Protein AF-A0A7S4GIC3-F1 (afdb_monomer_lite)

InterPro domains:
  IPR013057 Amino acid transporter, transmembrane domain [PF01490] (2-123)

Secondary structure (DSSP, 8-state):
--HHHHHHHHHHHHHHHHHHHHHHHHHHT-TT--SHHHHHHHHHHHHHHHHHHHHHHHHHHHHHHHHHHHHHHHHHHHH---HHHHHHHHHHHHHHHHH---HHHHHHHHHHHHHHHHHHHHHHHHHHHH--

Foldseek 3Di:
DCVVVVVVVVVVVVVVVVVVVVVVVLCVVPVPDFAPLRSLCVPPNDVSSVVRVVVVLVVLVVVLVVQLVVQLVVCCVVPVDDSVVSSVVSCVVSVVLVVDRGPVVVVVVVVVVVVVVVVVVVVVVVVVVVVD

Organism: NCBI:txid73025

Radius of gyration: 18.98 Å; chains: 1; bounding box: 38×34×50 Å

Sequence (132 aa):
SGWLGLLLVPFMGTICLYTAHLLGHILDGAPMARSYADIAFHVFGRTGNLVISFIFSLELLLVLTGYLILGGDNMQKMIGLPHTMCYFCMACLVLPPCLMNDFKQLAIVSILGILTNMVVLGIVLGLGLTTL

pLDDT: mean 84.54, std 8.36, range [54.97, 94.81]

Structure (mmCIF, N/CA/C/O backbone):
data_AF-A0A7S4GIC3-F1
#
_entry.id   AF-A0A7S4GIC3-F1
#
loop_
_atom_site.group_PDB
_atom_site.id
_atom_site.type_symbol
_atom_site.label_atom_id
_atom_site.label_alt_id
_atom_site.label_comp_id
_atom_site.label_asym_id
_atom_site.label_entity_id
_atom_site.label_s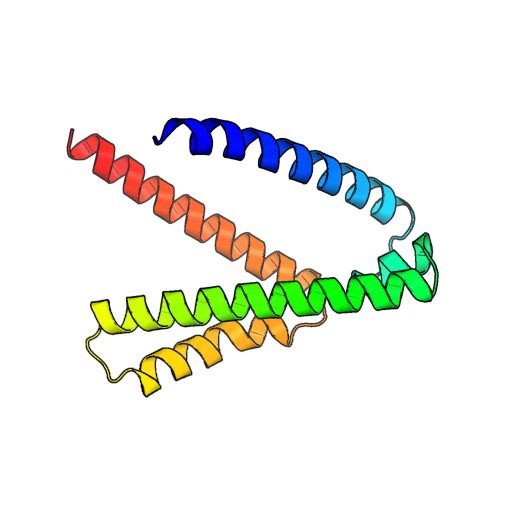eq_id
_atom_site.pdbx_PDB_ins_code
_atom_site.Cartn_x
_atom_site.Cartn_y
_atom_site.Cartn_z
_atom_site.occupancy
_atom_site.B_iso_or_equiv
_atom_site.auth_seq_id
_atom_site.auth_comp_id
_atom_site.auth_asym_id
_atom_site.auth_atom_id
_atom_site.pdbx_PDB_model_num
ATOM 1 N N . SER A 1 1 ? -13.620 0.210 -25.888 1.00 55.75 1 SER A N 1
ATOM 2 C CA . SER A 1 1 ? -14.670 0.583 -24.914 1.00 55.75 1 SER A CA 1
ATOM 3 C C . SER A 1 1 ? -14.032 1.196 -23.662 1.00 55.75 1 SER A C 1
ATOM 5 O O . SER A 1 1 ? -13.972 0.564 -22.622 1.00 55.75 1 SER A O 1
ATOM 7 N N . GLY A 1 2 ? -13.502 2.426 -23.754 1.00 70.25 2 GLY A N 1
ATOM 8 C CA . GLY A 1 2 ? -12.738 3.074 -22.665 1.00 70.25 2 GLY A CA 1
ATOM 9 C C . GLY A 1 2 ? -13.562 3.904 -21.668 1.00 70.25 2 GLY A C 1
ATOM 10 O O . GLY A 1 2 ? -13.040 4.344 -20.654 1.00 70.25 2 GLY A O 1
ATOM 11 N N . TRP A 1 3 ? -14.856 4.101 -21.928 1.00 78.25 3 TRP A N 1
ATOM 12 C CA . TRP A 1 3 ? -15.720 4.982 -21.131 1.00 78.25 3 TRP A CA 1
ATOM 13 C C . TRP A 1 3 ? -16.144 4.387 -19.778 1.00 78.25 3 TRP A C 1
ATOM 15 O O . TRP A 1 3 ? -16.416 5.128 -18.840 1.00 78.25 3 TRP A O 1
ATOM 25 N N . LEU A 1 4 ? -16.140 3.056 -19.643 1.00 79.31 4 LEU A N 1
ATOM 26 C CA . LEU A 1 4 ? -16.462 2.368 -18.384 1.00 79.31 4 LEU A CA 1
ATOM 27 C C . LEU A 1 4 ? -15.434 2.651 -17.278 1.00 79.31 4 LEU A C 1
ATOM 29 O O . LEU A 1 4 ? -15.811 2.776 -16.117 1.00 79.31 4 LEU A O 1
ATOM 33 N N . GLY A 1 5 ? -14.156 2.825 -17.632 1.00 80.88 5 GLY A N 1
ATOM 34 C CA . GLY A 1 5 ? -13.116 3.194 -16.667 1.00 80.88 5 GLY A CA 1
ATOM 35 C C . GLY A 1 5 ? -13.336 4.586 -16.069 1.00 80.88 5 GLY A C 1
ATOM 36 O O . GLY A 1 5 ? -13.093 4.785 -14.884 1.00 80.88 5 GLY A O 1
ATOM 37 N N . LEU A 1 6 ? -13.883 5.521 -16.855 1.00 85.88 6 LEU A N 1
ATOM 38 C CA . LEU A 1 6 ? -14.155 6.888 -16.405 1.00 85.88 6 LEU A CA 1
ATOM 39 C C . LEU A 1 6 ? -15.244 6.941 -15.326 1.00 85.88 6 LEU A C 1
ATOM 41 O O . LEU A 1 6 ? -15.157 7.766 -14.425 1.00 85.88 6 LEU A O 1
ATOM 45 N N . LEU A 1 7 ? -16.241 6.052 -15.390 1.00 86.62 7 LEU A N 1
ATOM 46 C CA . LEU A 1 7 ? -17.279 5.931 -14.358 1.00 86.62 7 LEU A CA 1
ATOM 47 C C . LEU A 1 7 ? -16.802 5.156 -13.122 1.00 86.62 7 LEU A C 1
ATOM 49 O O . LEU A 1 7 ? -17.293 5.394 -12.021 1.00 86.62 7 LEU A O 1
ATOM 53 N N . LEU A 1 8 ? -15.830 4.254 -13.279 1.00 88.75 8 LEU A N 1
ATOM 54 C CA . LEU A 1 8 ? -15.317 3.437 -12.179 1.00 88.75 8 LEU A CA 1
ATOM 55 C C . LEU A 1 8 ? -14.469 4.250 -11.185 1.00 88.75 8 LEU A C 1
ATOM 57 O O . LEU A 1 8 ? -14.532 4.009 -9.982 1.00 88.75 8 LEU A O 1
ATOM 61 N N . VAL A 1 9 ? -13.713 5.239 -11.674 1.00 88.88 9 VAL A N 1
ATOM 62 C CA . VAL A 1 9 ? -12.869 6.118 -10.843 1.00 88.88 9 VAL A CA 1
ATOM 63 C C . VAL A 1 9 ? -13.671 6.891 -9.783 1.00 88.88 9 VAL A C 1
ATOM 65 O O . VAL A 1 9 ? -13.345 6.761 -8.600 1.00 88.88 9 VAL A O 1
ATOM 68 N N . PRO A 1 10 ? -14.726 7.660 -10.126 1.00 90.56 10 PRO A N 1
ATOM 69 C CA . PRO A 1 10 ? -15.510 8.371 -9.120 1.00 90.56 10 PRO A CA 1
ATOM 70 C C . PRO A 1 10 ? -16.257 7.411 -8.188 1.00 90.56 10 PRO A C 1
ATOM 72 O O . PRO A 1 10 ? -16.395 7.715 -7.008 1.00 90.56 10 PRO A O 1
ATOM 75 N N . PHE A 1 11 ? -16.682 6.239 -8.673 1.00 92.88 11 PHE A N 1
ATOM 76 C CA . PHE A 1 11 ? -17.341 5.225 -7.847 1.00 92.88 11 PHE A CA 1
ATOM 77 C C . PHE A 1 11 ? -16.422 4.661 -6.752 1.00 92.88 11 PHE A C 1
ATOM 79 O O . PHE A 1 11 ? -16.812 4.577 -5.592 1.00 92.88 11 PHE A O 1
ATOM 86 N N . MET A 1 12 ? -15.174 4.325 -7.083 1.00 93.25 12 MET A N 1
ATOM 87 C CA . MET A 1 12 ? -14.201 3.893 -6.071 1.00 93.25 12 MET A CA 1
ATOM 88 C C . MET A 1 12 ? -13.803 5.042 -5.137 1.00 93.25 12 MET A C 1
ATOM 90 O O . MET A 1 12 ? -13.605 4.832 -3.939 1.00 93.25 12 MET A O 1
ATOM 94 N N . GLY A 1 13 ? -13.743 6.268 -5.665 1.00 91.94 13 GLY A N 1
ATOM 95 C CA . GLY A 1 13 ? -13.483 7.472 -4.880 1.00 91.94 13 GLY A CA 1
ATOM 96 C C . GLY A 1 13 ? -14.520 7.702 -3.780 1.00 91.94 13 GLY A C 1
ATOM 97 O O . GLY A 1 13 ? -14.144 7.952 -2.636 1.00 91.94 13 GLY A O 1
ATOM 98 N N . THR A 1 14 ? -15.816 7.563 -4.083 1.00 94.38 14 THR A N 1
ATOM 99 C CA . THR A 1 14 ? -16.868 7.720 -3.065 1.00 94.38 14 THR A CA 1
ATOM 100 C C . THR A 1 14 ? -16.759 6.653 -1.981 1.00 94.38 14 THR A C 1
ATOM 102 O O . THR A 1 14 ? -16.785 7.000 -0.803 1.00 94.38 14 THR A O 1
ATOM 105 N N . ILE A 1 15 ? -16.555 5.381 -2.345 1.00 94.50 15 ILE A N 1
ATOM 106 C CA . ILE A 1 15 ? -16.373 4.279 -1.381 1.00 94.50 15 ILE A CA 1
ATOM 107 C C . ILE A 1 15 ? -15.189 4.556 -0.440 1.00 94.50 15 ILE A C 1
ATOM 109 O O . ILE A 1 15 ? -15.308 4.389 0.778 1.00 94.50 15 ILE A O 1
ATOM 113 N N . CYS A 1 16 ? -14.063 5.024 -0.984 1.00 91.50 16 CYS A N 1
ATOM 114 C CA . CYS A 1 16 ? -12.883 5.382 -0.199 1.00 91.50 16 CYS A CA 1
ATOM 115 C C . CYS A 1 16 ? -13.176 6.527 0.786 1.00 91.50 16 CYS A C 1
ATOM 117 O O . CYS A 1 16 ? -12.855 6.415 1.968 1.00 91.50 16 CYS A O 1
ATOM 119 N N . LEU A 1 17 ? -13.861 7.586 0.339 1.00 93.62 17 LEU A N 1
ATOM 120 C CA . LEU A 1 17 ? -14.246 8.715 1.196 1.00 93.62 17 LEU A CA 1
ATOM 121 C C . LEU A 1 17 ? -15.192 8.297 2.328 1.00 93.62 17 LEU A C 1
ATOM 123 O O . LEU A 1 17 ? -14.992 8.707 3.472 1.00 93.62 17 LEU A O 1
ATOM 127 N N . TYR A 1 18 ? -16.184 7.450 2.038 1.00 94.50 18 TYR A N 1
ATOM 128 C CA . TYR A 1 18 ? -17.075 6.905 3.068 1.00 94.50 18 TYR A CA 1
ATOM 129 C C . TYR A 1 18 ? -16.304 6.088 4.107 1.00 94.50 18 TYR A C 1
ATOM 131 O O . TYR A 1 18 ? -16.531 6.241 5.308 1.00 94.50 18 TYR A O 1
ATOM 139 N N . THR A 1 19 ? -15.361 5.259 3.654 1.00 90.62 19 THR A N 1
ATOM 140 C CA . THR A 1 19 ? -14.537 4.425 4.538 1.00 90.62 19 THR A CA 1
ATOM 141 C C . THR A 1 19 ? -13.609 5.282 5.399 1.00 90.62 19 THR A C 1
ATOM 143 O O . THR A 1 19 ? -13.517 5.056 6.603 1.00 90.62 19 THR A O 1
ATOM 146 N N . ALA A 1 20 ? -12.978 6.308 4.820 1.00 89.44 20 ALA A N 1
ATOM 147 C CA . ALA A 1 20 ? -12.107 7.237 5.537 1.00 89.44 20 ALA A CA 1
ATOM 148 C C . ALA A 1 20 ? -12.865 8.021 6.619 1.00 89.44 20 ALA A C 1
ATOM 150 O O . ALA A 1 20 ? -12.384 8.141 7.745 1.00 89.44 20 ALA A O 1
ATOM 151 N N . HIS A 1 21 ? -14.071 8.504 6.307 1.00 92.00 21 HIS A N 1
ATOM 152 C CA . HIS A 1 21 ? -14.915 9.200 7.278 1.00 92.00 21 HIS A CA 1
ATOM 153 C C . HIS A 1 21 ? -15.341 8.275 8.428 1.00 92.00 21 HIS A C 1
ATOM 155 O O . HIS A 1 21 ? -15.268 8.656 9.596 1.00 92.00 21 HIS A O 1
ATOM 161 N N . LEU A 1 22 ? -15.760 7.045 8.111 1.00 90.50 22 LEU A N 1
ATOM 162 C CA . LEU A 1 22 ? -16.134 6.055 9.122 1.00 90.50 22 LEU A CA 1
ATOM 163 C C . LEU A 1 22 ? -14.945 5.691 10.022 1.00 90.50 22 LEU A C 1
ATOM 165 O O . LEU A 1 22 ? -15.091 5.639 11.242 1.00 90.50 22 LEU A O 1
ATOM 169 N N . LEU A 1 23 ? -13.766 5.481 9.433 1.00 86.94 23 LEU A N 1
ATOM 170 C CA . LEU A 1 23 ? -12.546 5.167 10.170 1.00 86.94 23 LEU A CA 1
ATOM 171 C C . LEU A 1 23 ? -12.123 6.321 11.091 1.00 86.94 23 LEU A C 1
ATOM 173 O O . LEU A 1 23 ? -11.744 6.065 12.231 1.00 86.94 23 LEU A O 1
ATOM 177 N N . GLY A 1 24 ? -12.236 7.573 10.633 1.00 86.88 24 GLY A N 1
ATOM 178 C CA . GLY A 1 24 ? -11.969 8.758 11.455 1.00 86.88 24 GLY A CA 1
ATOM 179 C C . GLY A 1 24 ? -12.860 8.815 12.697 1.00 86.88 24 GLY A C 1
ATOM 180 O O . GLY A 1 24 ? -12.360 8.964 13.807 1.00 86.88 24 GLY A O 1
ATOM 181 N N . HIS A 1 25 ? -14.161 8.567 12.529 1.00 86.44 25 HIS A N 1
ATOM 182 C CA . HIS A 1 25 ? -15.101 8.534 13.650 1.00 86.44 25 HIS A CA 1
ATOM 183 C C . HIS A 1 25 ? -14.781 7.429 14.672 1.00 86.44 25 HIS A C 1
ATOM 185 O O . HIS A 1 25 ? -14.912 7.629 15.877 1.00 86.44 25 HIS A O 1
ATOM 191 N N . ILE A 1 26 ? -14.339 6.259 14.199 1.00 83.94 26 ILE A N 1
ATOM 192 C CA . ILE A 1 26 ? -13.931 5.146 15.068 1.00 83.94 26 ILE A CA 1
ATOM 193 C C . ILE A 1 26 ? -12.641 5.487 15.834 1.00 83.94 26 ILE A C 1
ATOM 195 O O . ILE A 1 26 ? -12.523 5.160 17.016 1.00 83.94 26 ILE A O 1
ATOM 199 N N . LEU A 1 27 ? -11.683 6.147 15.178 1.00 81.38 27 LEU A N 1
ATOM 200 C CA . LEU A 1 27 ? -10.407 6.546 15.779 1.00 81.38 27 LEU A CA 1
ATOM 201 C C . LEU A 1 27 ? -10.581 7.588 16.891 1.00 81.38 27 LEU A C 1
ATOM 203 O O . LEU A 1 27 ? -9.903 7.482 17.915 1.00 81.38 27 LEU A O 1
ATOM 207 N N . ASP A 1 28 ? -11.521 8.527 16.744 1.00 82.06 28 ASP A N 1
ATOM 208 C CA . ASP A 1 28 ? -11.837 9.524 17.780 1.00 82.06 28 ASP A CA 1
ATOM 209 C C . ASP A 1 28 ? -12.307 8.877 19.098 1.00 82.06 28 ASP A C 1
ATOM 211 O O . ASP A 1 28 ? -12.052 9.399 20.185 1.00 82.06 28 ASP A O 1
ATOM 215 N N . GLY A 1 29 ? -12.954 7.708 19.020 1.00 74.94 29 GLY A N 1
ATOM 216 C CA . GLY A 1 29 ? -13.400 6.937 20.183 1.00 74.94 29 GLY A CA 1
ATOM 217 C C . GLY A 1 29 ? -12.329 6.044 20.827 1.00 74.94 29 GLY A C 1
ATOM 218 O O . GLY A 1 29 ? -12.543 5.556 21.937 1.00 74.94 29 GLY A O 1
ATOM 219 N N . ALA A 1 30 ? -11.187 5.813 20.167 1.00 66.69 30 ALA A N 1
ATOM 220 C CA . ALA A 1 30 ? -10.161 4.858 20.608 1.00 66.69 30 ALA A CA 1
ATOM 221 C C . ALA A 1 30 ? -8.715 5.361 20.358 1.00 66.69 30 ALA A C 1
ATOM 223 O O . ALA A 1 30 ? -7.960 4.743 19.601 1.00 66.69 30 ALA A O 1
ATOM 224 N N . PRO A 1 31 ? -8.267 6.433 21.045 1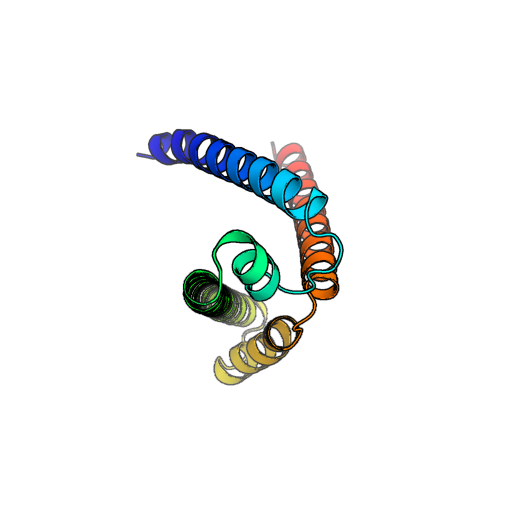.00 63.78 31 PRO A N 1
ATOM 225 C CA . PRO A 1 31 ? -6.993 7.120 20.773 1.00 63.78 31 PRO A CA 1
ATOM 226 C C . PRO A 1 31 ? -5.711 6.321 21.093 1.00 63.78 31 PRO A C 1
ATOM 228 O O . PRO A 1 31 ? -4.610 6.808 20.847 1.00 63.78 31 PRO A O 1
ATOM 231 N N . MET A 1 32 ? -5.818 5.112 21.658 1.00 62.28 32 MET A N 1
ATOM 232 C CA . MET A 1 32 ? -4.673 4.282 22.077 1.00 62.28 32 MET A CA 1
ATOM 233 C C . MET A 1 32 ? -4.357 3.108 21.137 1.00 62.28 32 MET A C 1
ATOM 235 O O . MET A 1 32 ? -3.365 2.409 21.357 1.00 62.28 32 MET A O 1
ATOM 239 N N . ALA A 1 33 ? -5.161 2.861 20.100 1.00 64.81 33 ALA A N 1
ATOM 240 C CA . ALA A 1 33 ? -4.948 1.724 19.208 1.00 64.81 33 ALA A CA 1
ATOM 241 C C . ALA A 1 33 ? -3.801 1.991 18.212 1.00 64.81 33 ALA A C 1
ATOM 243 O O . ALA A 1 33 ? -3.795 2.997 17.505 1.00 64.81 33 ALA A O 1
ATOM 244 N N . ARG A 1 34 ? -2.820 1.079 18.150 1.00 67.69 34 ARG A N 1
ATOM 245 C CA . ARG A 1 34 ? -1.612 1.211 17.307 1.00 67.69 34 ARG A CA 1
ATOM 246 C C . ARG A 1 34 ? -1.612 0.337 16.047 1.00 67.69 34 ARG A C 1
ATOM 248 O O . ARG A 1 34 ? -0.702 0.489 15.238 1.00 67.69 34 ARG A O 1
ATOM 255 N N . SER A 1 35 ? -2.604 -0.545 15.878 1.00 74.31 35 SER A N 1
ATOM 256 C CA . SER A 1 35 ? -2.758 -1.463 14.732 1.00 74.31 35 SER A CA 1
ATOM 257 C C . SER A 1 35 ? -4.236 -1.647 14.318 1.00 74.31 35 SER A C 1
ATOM 259 O O . SER A 1 35 ? -5.134 -1.420 15.130 1.00 74.31 35 SER A O 1
ATOM 261 N N . TYR A 1 36 ? -4.519 -2.054 13.065 1.00 75.38 36 TYR A N 1
ATOM 262 C CA . TYR A 1 36 ? -5.890 -2.114 12.489 1.00 75.38 36 TYR A CA 1
ATOM 263 C C . TYR A 1 36 ? -6.652 -3.242 13.176 1.00 75.38 36 TYR A C 1
ATOM 265 O O . TYR A 1 36 ? -7.840 -3.127 13.463 1.00 75.38 36 TYR A O 1
ATOM 273 N N . ALA A 1 37 ? -5.896 -4.281 13.520 1.00 78.12 37 ALA A N 1
ATOM 274 C CA . ALA A 1 37 ? -6.222 -5.367 14.421 1.00 78.12 37 ALA A CA 1
ATOM 275 C C . ALA A 1 37 ? -6.756 -4.887 15.787 1.00 78.12 37 ALA A C 1
ATOM 277 O O . ALA A 1 37 ? -7.806 -5.337 16.244 1.00 78.12 37 ALA A O 1
ATOM 278 N N . ASP A 1 38 ? -6.077 -3.929 16.424 1.00 79.12 38 ASP A N 1
ATOM 279 C CA . ASP A 1 38 ? -6.438 -3.434 17.760 1.00 79.12 38 ASP A CA 1
ATOM 280 C C . ASP A 1 38 ? -7.660 -2.511 17.731 1.00 79.12 38 ASP A C 1
ATOM 282 O O . ASP A 1 38 ? -8.497 -2.565 18.638 1.00 79.12 38 ASP A O 1
ATOM 286 N N . ILE A 1 39 ? -7.790 -1.700 16.671 1.00 82.75 39 ILE A N 1
ATOM 287 C CA . ILE A 1 39 ? -8.994 -0.894 16.409 1.00 82.75 39 ILE A CA 1
ATOM 288 C C . ILE A 1 39 ? -10.192 -1.835 16.222 1.00 82.75 39 ILE A C 1
ATOM 290 O O . ILE A 1 39 ? -11.227 -1.684 16.872 1.00 82.75 39 ILE A O 1
ATOM 294 N N . ALA A 1 40 ? -10.029 -2.863 15.387 1.00 79.31 40 ALA A N 1
ATOM 295 C CA . ALA A 1 40 ? -11.035 -3.891 15.156 1.00 79.31 40 ALA A CA 1
ATOM 296 C C . ALA A 1 40 ? -11.405 -4.658 16.430 1.00 79.31 40 ALA A C 1
ATOM 298 O O . ALA A 1 40 ? -12.576 -4.968 16.639 1.00 79.31 40 ALA A O 1
ATOM 299 N N . PHE A 1 41 ? -10.428 -4.944 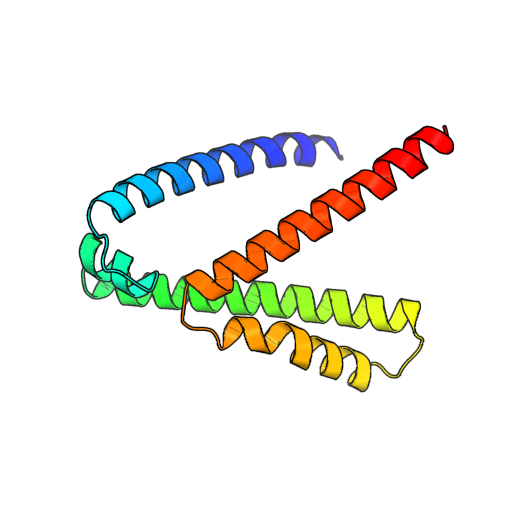17.294 1.00 81.88 41 PHE A N 1
ATOM 300 C CA . PHE A 1 41 ? -10.667 -5.604 18.573 1.00 81.88 41 PHE A CA 1
ATOM 301 C C . PHE A 1 41 ? -11.550 -4.767 19.499 1.00 81.88 41 PHE A C 1
ATOM 303 O O . PHE A 1 41 ? -12.460 -5.311 20.121 1.00 81.88 41 PHE A O 1
ATOM 310 N N . HIS A 1 42 ? -11.319 -3.454 19.564 1.00 79.62 42 HIS A N 1
ATOM 311 C CA . HIS A 1 42 ? -12.128 -2.559 20.394 1.00 79.62 42 HIS A CA 1
ATOM 312 C C . HIS A 1 42 ? -13.565 -2.402 19.880 1.00 79.62 42 HIS A C 1
ATOM 314 O O . HIS A 1 42 ? -14.480 -2.283 20.689 1.00 79.62 42 HIS A O 1
ATOM 320 N N . VAL A 1 43 ? -13.778 -2.431 18.560 1.00 81.00 43 VAL A N 1
ATOM 321 C CA . VAL A 1 43 ? -15.107 -2.204 17.959 1.00 81.00 43 VAL A CA 1
ATOM 322 C C . VAL A 1 43 ? -15.917 -3.495 17.800 1.00 81.00 43 VAL A C 1
ATOM 324 O O . VAL A 1 43 ? -17.113 -3.517 18.075 1.00 81.00 43 VAL A O 1
ATOM 327 N N . PHE A 1 44 ? -15.278 -4.579 17.356 1.00 80.44 44 PHE A N 1
ATOM 328 C CA . PHE A 1 44 ? -15.935 -5.838 16.978 1.00 80.44 44 PHE A CA 1
ATOM 329 C C . PHE A 1 44 ? -15.560 -7.022 17.882 1.00 80.44 44 PHE A C 1
ATOM 331 O O . PHE A 1 44 ? -16.059 -8.135 17.694 1.00 80.44 44 PHE A O 1
ATOM 338 N N . GLY A 1 45 ? -14.666 -6.822 18.853 1.00 84.62 45 GLY A N 1
ATOM 339 C CA . GLY A 1 45 ? -14.163 -7.885 19.716 1.00 84.62 45 GLY A CA 1
ATOM 340 C C . GLY A 1 45 ? -13.166 -8.820 19.020 1.00 84.62 45 GLY A C 1
ATOM 341 O O . GLY A 1 45 ? -12.568 -8.524 17.983 1.00 84.62 45 GLY A O 1
ATOM 342 N N . ARG A 1 46 ? -12.970 -10.003 19.611 1.00 83.88 46 ARG A N 1
ATOM 343 C CA . ARG A 1 46 ? -11.905 -10.949 19.229 1.00 83.88 46 ARG A CA 1
ATOM 344 C C . ARG A 1 46 ? -12.047 -11.521 17.816 1.00 83.88 46 ARG A C 1
ATOM 346 O O . ARG A 1 46 ? -11.038 -11.728 17.148 1.00 83.88 46 ARG A O 1
ATOM 353 N N . THR A 1 47 ? -13.275 -11.755 17.356 1.00 84.88 47 THR A N 1
ATOM 354 C CA . THR A 1 47 ? -13.530 -12.313 16.019 1.00 84.88 47 THR A CA 1
ATOM 355 C C . THR A 1 47 ? -13.225 -11.298 14.918 1.00 84.88 47 THR A C 1
ATOM 357 O O . THR A 1 47 ? -12.584 -11.651 13.931 1.00 84.88 47 THR A O 1
ATOM 360 N N . GLY A 1 48 ? -13.605 -10.028 15.107 1.00 83.19 48 GLY A N 1
ATOM 361 C CA . GLY A 1 48 ? -13.324 -8.963 14.138 1.00 83.19 48 GLY A CA 1
ATOM 362 C C . GLY A 1 48 ? -11.832 -8.669 13.987 1.00 83.19 48 GLY A C 1
ATOM 363 O O . GLY A 1 48 ? -11.354 -8.496 12.869 1.00 83.19 48 GLY A O 1
ATOM 364 N N . ASN A 1 49 ? -11.080 -8.714 15.091 1.00 86.19 49 ASN A N 1
ATOM 365 C CA . ASN A 1 49 ? -9.623 -8.568 15.073 1.00 86.19 49 ASN A CA 1
ATOM 366 C C . ASN A 1 49 ? -8.945 -9.601 14.151 1.00 86.19 49 ASN A C 1
ATOM 368 O O . ASN A 1 49 ? -8.140 -9.247 13.287 1.00 86.19 49 ASN A O 1
ATOM 372 N N . LEU A 1 50 ? -9.308 -10.880 14.289 1.00 87.69 50 LEU A N 1
ATOM 373 C CA . LEU A 1 50 ? -8.684 -11.956 13.518 1.00 87.69 50 LEU A CA 1
ATOM 374 C C . LEU A 1 50 ? -8.989 -11.839 12.017 1.00 87.69 50 LEU A C 1
ATOM 376 O O . LEU A 1 50 ? -8.094 -12.010 11.191 1.00 87.69 50 LEU A O 1
ATOM 380 N N . VAL A 1 51 ? -10.229 -11.484 11.669 1.00 91.06 51 VAL A N 1
ATOM 381 C CA . VAL A 1 51 ? -10.646 -11.285 10.273 1.00 91.06 51 VAL A CA 1
ATOM 382 C C . VAL A 1 51 ? -9.926 -10.091 9.641 1.00 91.06 51 VAL A C 1
ATOM 384 O O . VAL A 1 51 ? -9.379 -10.222 8.549 1.00 91.06 51 VAL A O 1
ATOM 387 N N . ILE A 1 52 ? -9.874 -8.945 10.325 1.00 89.19 52 ILE A N 1
ATOM 388 C CA . ILE A 1 52 ? -9.252 -7.725 9.786 1.00 89.19 52 ILE A CA 1
ATOM 389 C C . ILE A 1 52 ? -7.736 -7.885 9.658 1.00 89.19 52 ILE A C 1
ATOM 391 O O . ILE A 1 52 ? -7.175 -7.516 8.631 1.00 89.19 52 ILE A O 1
ATOM 395 N N . SER A 1 53 ? -7.081 -8.516 10.635 1.00 87.88 53 SER A N 1
ATOM 396 C CA . SER A 1 53 ? -5.649 -8.832 10.555 1.00 87.88 53 SER A CA 1
ATOM 397 C C . SER A 1 53 ? -5.320 -9.724 9.356 1.00 87.88 53 SER A C 1
ATOM 399 O O . SER A 1 53 ? -4.319 -9.507 8.671 1.00 87.88 53 SER A O 1
ATOM 401 N N . PHE A 1 54 ? -6.172 -10.717 9.082 1.00 91.25 54 PHE A N 1
ATOM 402 C CA . PHE A 1 54 ? -6.006 -11.622 7.949 1.00 91.25 54 PHE A CA 1
ATOM 403 C C . PHE A 1 54 ? -6.195 -10.903 6.610 1.00 91.25 54 PHE A C 1
ATOM 405 O O . PHE A 1 54 ? -5.330 -11.000 5.741 1.00 91.25 54 PHE A O 1
ATOM 412 N N . ILE A 1 55 ? -7.283 -10.140 6.459 1.00 91.69 55 ILE A N 1
ATOM 413 C CA . ILE A 1 55 ? -7.563 -9.375 5.235 1.00 91.69 55 ILE A CA 1
ATOM 414 C C . ILE A 1 55 ? -6.454 -8.352 4.971 1.00 91.69 55 ILE A C 1
ATOM 416 O O . ILE A 1 55 ? -5.955 -8.286 3.854 1.00 91.69 55 ILE A O 1
ATOM 420 N N . PHE A 1 56 ? -6.018 -7.610 5.991 1.00 86.12 56 PHE A N 1
ATOM 421 C CA . PHE A 1 56 ? -4.946 -6.621 5.859 1.00 86.12 56 PHE A CA 1
ATOM 422 C C . PHE A 1 56 ? -3.617 -7.265 5.444 1.00 86.12 56 PHE A C 1
ATOM 424 O O . PHE A 1 56 ? -2.919 -6.763 4.567 1.00 86.12 56 PHE A O 1
ATOM 431 N N . SER A 1 57 ? -3.289 -8.422 6.023 1.00 88.00 57 SER A N 1
ATOM 432 C CA . SER A 1 57 ? -2.087 -9.174 5.645 1.00 88.00 57 SER A CA 1
ATOM 433 C C . SER A 1 57 ? -2.162 -9.673 4.200 1.00 88.00 57 SER A C 1
ATOM 435 O O . SER A 1 57 ? -1.180 -9.581 3.466 1.00 88.00 57 SER A O 1
ATOM 437 N N . LEU A 1 58 ? -3.326 -10.169 3.768 1.00 92.69 58 LEU A N 1
ATOM 438 C CA . LEU A 1 58 ? -3.548 -10.560 2.375 1.00 92.69 58 LEU A CA 1
ATOM 439 C C . LEU A 1 58 ? -3.437 -9.369 1.422 1.00 92.69 58 LEU A C 1
ATOM 441 O O . LEU A 1 58 ? -2.807 -9.492 0.375 1.00 92.69 58 LEU A O 1
ATOM 445 N N . GLU A 1 59 ? -4.011 -8.224 1.782 1.00 89.56 59 GLU A N 1
ATOM 446 C CA . GLU A 1 59 ? -3.934 -7.001 0.985 1.00 89.56 59 GLU A CA 1
ATOM 447 C C . GLU A 1 59 ? -2.480 -6.554 0.798 1.00 89.56 59 GLU A C 1
ATOM 449 O O . GLU A 1 59 ? -2.042 -6.354 -0.337 1.00 89.56 59 GLU A O 1
ATOM 454 N N . LEU A 1 60 ? -1.696 -6.503 1.881 1.00 87.06 60 LEU A N 1
ATOM 455 C CA . LEU A 1 60 ? -0.271 -6.174 1.814 1.00 87.06 60 LEU A CA 1
ATOM 456 C C . LEU A 1 60 ? 0.514 -7.159 0.940 1.00 87.06 60 LEU A C 1
ATOM 458 O O . LEU A 1 60 ? 1.348 -6.726 0.149 1.00 87.06 60 LEU A O 1
ATOM 462 N N . LEU A 1 61 ? 0.238 -8.463 1.032 1.00 90.38 61 LEU A N 1
ATOM 463 C CA . LEU A 1 61 ? 0.898 -9.476 0.199 1.00 90.38 61 LEU A CA 1
ATOM 464 C C . LEU A 1 61 ? 0.555 -9.323 -1.287 1.00 90.38 61 LEU A C 1
ATOM 466 O O . LEU A 1 61 ? 1.445 -9.423 -2.137 1.00 90.38 61 LEU A O 1
ATOM 470 N N . LEU A 1 62 ? -0.715 -9.070 -1.607 1.00 92.50 62 LEU A N 1
ATOM 471 C CA . LEU A 1 62 ? -1.177 -8.868 -2.982 1.00 92.50 62 LEU A CA 1
ATOM 472 C C . LEU A 1 62 ? -0.554 -7.607 -3.591 1.00 92.50 62 LEU A C 1
ATOM 474 O O . LEU A 1 62 ? -0.009 -7.659 -4.696 1.00 92.50 62 LEU A O 1
ATOM 478 N N . VAL A 1 63 ? -0.577 -6.496 -2.853 1.00 89.69 63 VAL A N 1
ATOM 479 C CA . VAL A 1 63 ? 0.011 -5.219 -3.280 1.00 89.69 63 VAL A CA 1
ATOM 480 C C . VAL A 1 63 ? 1.529 -5.339 -3.436 1.00 89.69 63 VAL A C 1
ATOM 482 O O . VAL A 1 63 ? 2.063 -4.951 -4.476 1.00 89.69 63 VAL A O 1
ATOM 485 N N . LEU A 1 64 ? 2.226 -5.934 -2.461 1.00 90.00 64 LEU A N 1
ATOM 486 C CA . LEU A 1 64 ? 3.672 -6.186 -2.516 1.00 90.00 64 LEU A CA 1
ATOM 487 C C . LEU A 1 64 ? 4.051 -7.002 -3.754 1.00 90.00 64 LEU A C 1
ATOM 489 O O . LEU A 1 64 ? 4.985 -6.647 -4.469 1.00 90.00 64 LEU A O 1
ATOM 493 N N . THR A 1 65 ? 3.314 -8.078 -4.020 1.00 91.94 65 THR A N 1
ATOM 494 C CA . THR A 1 65 ? 3.557 -8.946 -5.179 1.00 91.94 65 THR A CA 1
ATOM 495 C C . THR A 1 65 ? 3.361 -8.179 -6.485 1.00 91.94 65 THR A C 1
ATOM 497 O O . THR A 1 65 ? 4.194 -8.276 -7.386 1.00 91.94 65 THR A O 1
ATOM 500 N N . GLY A 1 66 ? 2.311 -7.358 -6.574 1.00 92.69 66 GLY A N 1
ATOM 501 C CA . GLY A 1 66 ? 2.082 -6.484 -7.725 1.00 92.69 66 GLY A CA 1
ATOM 502 C C . GLY A 1 66 ? 3.231 -5.498 -7.954 1.00 92.69 66 GLY A C 1
ATOM 503 O O . GLY A 1 66 ? 3.739 -5.395 -9.072 1.00 92.69 66 GLY A O 1
ATOM 504 N N . TYR A 1 67 ? 3.696 -4.823 -6.899 1.00 89.69 67 TYR A N 1
ATOM 505 C CA . TYR A 1 67 ? 4.845 -3.914 -6.975 1.00 89.69 67 TYR A CA 1
ATOM 506 C C . TYR A 1 67 ? 6.155 -4.631 -7.315 1.00 89.69 67 TYR A C 1
ATOM 508 O O . TYR A 1 67 ? 6.972 -4.075 -8.049 1.00 89.69 67 TYR A O 1
ATOM 516 N N . LEU A 1 68 ? 6.357 -5.852 -6.816 1.00 91.69 68 LEU A N 1
ATOM 517 C CA . LEU A 1 68 ? 7.540 -6.660 -7.099 1.00 91.69 68 LEU A CA 1
ATOM 518 C C . LEU A 1 68 ? 7.626 -7.017 -8.586 1.00 91.69 68 LEU A C 1
ATOM 520 O O . LEU A 1 68 ? 8.670 -6.804 -9.199 1.00 91.69 68 LEU A O 1
ATOM 524 N N . ILE A 1 69 ? 6.530 -7.522 -9.159 1.00 91.06 69 ILE A N 1
ATOM 525 C CA . ILE A 1 69 ? 6.461 -7.896 -10.578 1.00 91.06 69 ILE A CA 1
ATOM 526 C C . ILE A 1 69 ? 6.635 -6.650 -11.445 1.00 91.06 69 ILE A C 1
ATOM 528 O O . ILE A 1 69 ? 7.516 -6.605 -12.302 1.00 91.06 69 ILE A O 1
ATOM 532 N N . LEU A 1 70 ? 5.854 -5.600 -11.167 1.00 91.12 70 LEU A N 1
ATOM 533 C CA . LEU A 1 70 ? 5.905 -4.367 -11.942 1.00 91.12 70 LEU A CA 1
ATOM 534 C C . LEU A 1 70 ? 7.298 -3.728 -11.872 1.00 91.12 70 LEU A C 1
ATOM 536 O O . LEU A 1 70 ? 7.850 -3.344 -12.900 1.00 91.12 70 LEU A O 1
ATOM 540 N N . GLY A 1 71 ? 7.891 -3.614 -10.686 1.00 88.44 71 GLY A N 1
ATOM 541 C CA . GLY A 1 71 ? 9.224 -3.039 -10.528 1.00 88.44 71 GLY A CA 1
ATOM 542 C C . GLY A 1 71 ? 10.320 -3.898 -11.155 1.00 88.44 71 GLY A C 1
ATOM 543 O O . GLY A 1 71 ? 11.208 -3.353 -11.806 1.00 88.44 71 GLY A O 1
ATOM 544 N N . GLY A 1 72 ? 10.235 -5.225 -11.021 1.00 88.12 72 GLY A N 1
ATOM 545 C CA . GLY A 1 72 ? 11.178 -6.164 -11.627 1.00 88.12 72 GLY A CA 1
ATOM 546 C C . GLY A 1 72 ? 11.208 -6.046 -13.150 1.00 88.12 72 GLY A C 1
ATOM 547 O O . GLY A 1 72 ? 12.280 -5.858 -13.731 1.00 88.12 72 GLY A O 1
ATOM 548 N N . ASP A 1 73 ? 10.033 -6.050 -13.782 1.00 90.12 73 ASP A N 1
ATOM 549 C CA . ASP A 1 73 ? 9.901 -5.928 -15.238 1.00 90.12 73 ASP A CA 1
ATOM 550 C C . ASP A 1 73 ? 10.341 -4.546 -15.745 1.00 90.12 73 ASP A C 1
ATOM 552 O O . ASP A 1 73 ? 11.039 -4.433 -16.759 1.00 90.12 73 ASP A O 1
ATOM 556 N N . ASN A 1 74 ? 9.988 -3.476 -15.022 1.00 90.56 74 ASN A N 1
ATOM 557 C CA . ASN A 1 74 ? 10.413 -2.122 -15.383 1.00 90.56 74 ASN A CA 1
ATOM 558 C C . ASN A 1 74 ? 11.935 -1.948 -15.256 1.00 90.56 74 ASN A C 1
ATOM 560 O O . ASN A 1 74 ? 12.563 -1.402 -16.166 1.00 90.56 74 ASN A O 1
ATOM 564 N N . MET A 1 75 ? 12.552 -2.440 -14.176 1.00 84.50 75 MET A N 1
ATOM 565 C CA . MET A 1 75 ? 14.007 -2.356 -13.987 1.00 84.50 75 MET A CA 1
ATOM 566 C C . MET A 1 75 ? 14.765 -3.154 -15.041 1.00 84.50 75 MET A C 1
ATOM 568 O O . MET A 1 75 ? 15.772 -2.676 -15.559 1.00 84.50 75 MET A O 1
ATOM 572 N N . GLN A 1 76 ? 14.279 -4.336 -15.408 1.00 85.25 76 GLN A N 1
ATOM 573 C CA . GLN A 1 76 ? 14.884 -5.094 -16.494 1.00 85.25 76 GLN A CA 1
ATOM 574 C C . GLN A 1 76 ? 14.821 -4.324 -17.814 1.00 85.25 76 GLN A C 1
ATOM 576 O O . GLN A 1 76 ? 15.821 -4.250 -18.529 1.00 85.25 76 GLN A O 1
ATOM 581 N N . LYS A 1 77 ? 13.670 -3.720 -18.131 1.00 85.81 77 LYS A N 1
ATOM 582 C CA . LYS A 1 77 ? 13.498 -2.944 -19.362 1.00 85.81 77 LYS A CA 1
ATOM 583 C C . LYS A 1 77 ? 14.417 -1.720 -19.420 1.00 85.81 77 LYS A C 1
ATOM 585 O O . LYS A 1 77 ? 14.853 -1.355 -20.508 1.00 85.81 77 LYS A O 1
ATOM 590 N N . MET A 1 78 ? 14.711 -1.091 -18.279 1.00 85.06 78 MET A N 1
ATOM 591 C CA . MET A 1 78 ? 15.579 0.092 -18.226 1.00 85.06 78 MET A CA 1
ATOM 592 C C . MET A 1 78 ? 17.075 -0.233 -18.133 1.00 85.06 78 MET A C 1
ATOM 594 O O . MET A 1 78 ? 17.877 0.489 -18.716 1.00 85.06 78 MET A O 1
ATOM 598 N N . ILE A 1 79 ? 17.462 -1.277 -17.391 1.00 81.00 79 ILE A N 1
ATOM 599 C CA . ILE A 1 79 ? 18.865 -1.524 -17.005 1.00 81.00 79 ILE A CA 1
ATOM 600 C C . ILE A 1 79 ? 19.464 -2.733 -17.752 1.00 81.00 79 ILE A C 1
ATOM 602 O O . ILE A 1 79 ? 20.682 -2.870 -17.823 1.00 81.00 79 ILE A O 1
ATOM 606 N N . GLY A 1 80 ? 18.641 -3.616 -18.332 1.00 81.12 80 GLY A N 1
ATOM 607 C CA . GLY A 1 80 ? 19.107 -4.785 -19.094 1.00 81.12 80 GLY A CA 1
ATOM 608 C C . GLY A 1 80 ? 19.834 -5.851 -18.258 1.00 81.12 80 GLY A C 1
ATOM 609 O O . GLY A 1 80 ? 20.516 -6.711 -18.809 1.00 81.12 80 GLY A O 1
ATOM 610 N N . LEU A 1 81 ? 19.715 -5.787 -16.929 1.00 79.62 81 LEU A N 1
ATOM 611 C CA . LEU A 1 81 ? 20.308 -6.730 -15.979 1.00 79.62 81 LEU A CA 1
ATOM 612 C C . LEU A 1 81 ? 19.558 -8.077 -15.957 1.00 79.62 81 LEU A C 1
ATOM 614 O O . LEU A 1 81 ? 18.399 -8.156 -16.377 1.00 79.62 81 LEU A O 1
ATOM 618 N N . PRO A 1 82 ? 20.186 -9.151 -15.440 1.00 83.25 82 PRO A N 1
ATOM 619 C CA . P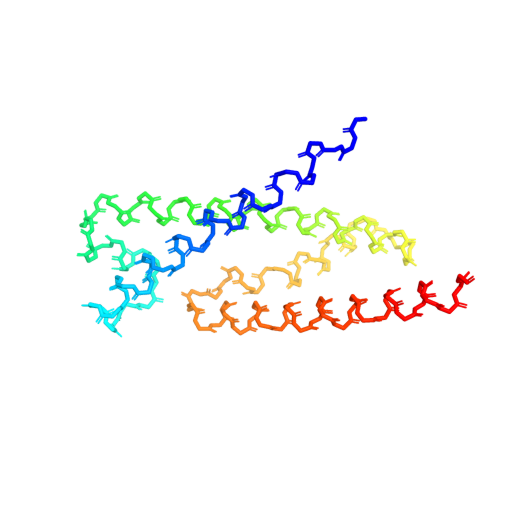RO A 1 82 ? 19.527 -10.443 -15.282 1.00 83.25 82 PRO A CA 1
ATOM 620 C C . PRO A 1 82 ? 18.313 -10.348 -14.347 1.00 83.25 82 PRO A C 1
ATOM 622 O O . PRO A 1 82 ? 18.410 -9.797 -13.247 1.00 83.25 82 PRO A O 1
ATOM 625 N N . HIS A 1 83 ? 17.198 -10.966 -14.763 1.00 80.50 83 HIS A N 1
ATOM 626 C CA . HIS A 1 83 ? 15.913 -10.983 -14.047 1.00 80.50 83 HIS A CA 1
ATOM 627 C C . HIS A 1 83 ? 16.078 -11.219 -12.539 1.00 80.50 83 HIS A C 1
ATOM 629 O O . HIS A 1 83 ? 15.563 -10.458 -11.726 1.00 80.50 83 HIS A O 1
ATOM 635 N N . THR A 1 84 ? 16.854 -12.230 -12.148 1.00 83.75 84 THR A N 1
ATOM 636 C CA . THR A 1 84 ? 17.013 -12.621 -10.742 1.00 83.75 84 THR A CA 1
ATOM 637 C C . THR A 1 84 ? 17.519 -11.481 -9.858 1.00 83.75 84 THR A C 1
ATOM 639 O O . THR A 1 84 ? 17.054 -11.333 -8.731 1.00 83.75 84 THR A O 1
ATOM 642 N N . MET A 1 85 ? 18.432 -10.640 -10.359 1.00 84.69 85 MET A N 1
ATOM 643 C CA . MET A 1 85 ? 18.982 -9.535 -9.567 1.00 84.69 85 MET A CA 1
ATOM 644 C C . MET A 1 85 ? 18.003 -8.361 -9.462 1.00 84.69 85 MET A C 1
ATOM 646 O O . MET A 1 85 ? 17.878 -7.783 -8.386 1.00 84.69 85 MET A O 1
ATOM 650 N N . CYS A 1 86 ? 17.260 -8.041 -10.527 1.00 85.44 86 CYS A N 1
ATOM 651 C CA . CYS A 1 86 ? 16.239 -6.985 -10.497 1.00 85.44 86 CYS A CA 1
ATOM 652 C C . CYS A 1 86 ? 15.116 -7.311 -9.506 1.00 85.44 86 CYS A C 1
ATOM 654 O O . CYS A 1 86 ? 14.756 -6.475 -8.677 1.00 85.44 86 CYS A O 1
ATOM 656 N N . TYR A 1 87 ? 14.614 -8.546 -9.543 1.00 86.75 87 TYR A N 1
ATOM 657 C CA . TYR A 1 87 ? 13.578 -9.001 -8.619 1.00 86.75 87 TYR A CA 1
ATOM 658 C C . TYR A 1 87 ? 14.090 -9.072 -7.174 1.00 86.75 87 TYR A C 1
ATOM 660 O O . TYR A 1 87 ? 13.368 -8.688 -6.258 1.00 86.75 87 TYR A O 1
ATOM 668 N N . PHE A 1 88 ? 15.344 -9.482 -6.954 1.00 88.31 88 PHE A N 1
ATOM 669 C CA . PHE A 1 88 ? 15.949 -9.473 -5.620 1.00 88.31 88 PHE A CA 1
ATOM 670 C C . PHE A 1 88 ? 16.092 -8.051 -5.055 1.00 88.31 88 PHE A C 1
ATOM 672 O O . PHE A 1 88 ? 15.699 -7.798 -3.917 1.00 88.31 88 PHE A O 1
ATOM 679 N N . CYS A 1 89 ? 16.578 -7.098 -5.856 1.00 85.94 89 CYS A N 1
ATOM 680 C CA . CYS A 1 89 ? 16.680 -5.694 -5.452 1.00 85.94 89 CYS A CA 1
ATOM 681 C C . CYS A 1 89 ? 15.309 -5.090 -5.121 1.00 85.94 89 CYS A C 1
ATOM 683 O O . CYS A 1 89 ? 15.166 -4.420 -4.098 1.00 85.94 89 CYS A O 1
ATOM 685 N N . MET A 1 90 ? 14.291 -5.358 -5.945 1.00 88.69 90 MET A N 1
ATOM 686 C CA . MET A 1 90 ? 12.925 -4.908 -5.671 1.00 88.69 90 MET A CA 1
ATOM 687 C C . MET A 1 90 ? 12.350 -5.561 -4.413 1.00 88.69 90 MET A C 1
ATOM 689 O O . MET A 1 90 ? 11.747 -4.870 -3.598 1.00 88.69 90 MET A O 1
ATOM 693 N N . ALA A 1 91 ? 12.589 -6.855 -4.191 1.00 88.38 91 ALA A N 1
ATOM 694 C CA . ALA A 1 91 ? 12.177 -7.520 -2.959 1.00 88.38 91 ALA A CA 1
ATOM 695 C C . ALA A 1 91 ? 12.818 -6.854 -1.733 1.00 88.38 91 ALA A C 1
ATOM 697 O O . ALA A 1 91 ? 12.110 -6.515 -0.790 1.00 88.38 91 ALA A O 1
ATOM 698 N N . CYS A 1 92 ? 14.123 -6.567 -1.767 1.00 86.69 92 CYS A N 1
ATOM 699 C CA . CYS A 1 92 ? 14.801 -5.838 -0.692 1.00 86.69 92 CYS A CA 1
ATOM 700 C C . CYS A 1 92 ? 14.251 -4.421 -0.467 1.00 86.69 92 CYS A C 1
ATOM 702 O O . CYS A 1 92 ? 14.316 -3.930 0.657 1.00 86.69 92 CYS A O 1
ATOM 704 N N . LEU A 1 93 ? 13.718 -3.766 -1.502 1.00 85.31 93 LEU A N 1
ATOM 705 C CA . LEU A 1 93 ? 13.170 -2.413 -1.403 1.00 85.31 93 LEU A CA 1
ATOM 706 C C . LEU A 1 93 ? 11.748 -2.383 -0.827 1.00 85.31 93 LEU A C 1
ATOM 708 O O . LEU A 1 93 ? 11.424 -1.472 -0.066 1.00 85.31 93 LEU A O 1
ATOM 712 N N . VAL A 1 94 ? 10.897 -3.349 -1.189 1.00 85.69 94 VAL A N 1
ATOM 713 C CA . VAL A 1 94 ? 9.471 -3.356 -0.804 1.00 85.69 94 VAL A CA 1
ATOM 714 C C . VAL A 1 94 ? 9.201 -4.215 0.447 1.00 85.69 94 VAL A C 1
ATOM 716 O O . VAL A 1 94 ? 8.158 -4.078 1.079 1.00 85.69 94 VAL A O 1
ATOM 719 N N . LEU A 1 95 ? 10.159 -5.041 0.883 1.00 83.62 95 LEU A N 1
ATOM 720 C CA . LEU A 1 95 ? 10.079 -5.814 2.132 1.00 83.62 95 LEU A CA 1
ATOM 721 C C . LEU A 1 95 ? 10.136 -4.978 3.436 1.00 83.62 95 LEU A C 1
ATOM 723 O O . LEU A 1 95 ? 9.395 -5.312 4.362 1.00 83.62 95 LEU A O 1
ATOM 727 N N . PRO A 1 96 ? 10.954 -3.909 3.569 1.00 81.12 96 PRO A N 1
ATOM 728 C CA . PRO A 1 96 ? 11.051 -3.130 4.805 1.00 81.12 96 PRO A CA 1
ATOM 729 C C . PRO A 1 96 ? 9.707 -2.546 5.280 1.00 81.12 96 PRO A C 1
ATOM 731 O O . PRO A 1 96 ? 9.411 -2.689 6.466 1.00 81.12 96 PRO A O 1
ATOM 734 N N . PRO A 1 97 ? 8.848 -1.978 4.403 1.00 75.94 97 PRO A N 1
ATOM 735 C CA . PRO A 1 97 ? 7.501 -1.543 4.778 1.00 75.94 97 PRO A CA 1
ATOM 736 C C . PRO A 1 97 ? 6.612 -2.649 5.362 1.00 75.94 97 PRO A C 1
ATOM 738 O O . PRO A 1 97 ? 5.797 -2.365 6.232 1.00 75.94 97 PRO A O 1
ATOM 741 N N . CYS A 1 98 ? 6.768 -3.903 4.927 1.00 73.94 98 CYS A N 1
ATOM 742 C CA . CYS A 1 98 ? 5.962 -5.024 5.424 1.00 73.94 98 CYS A CA 1
ATOM 743 C C . CYS A 1 98 ? 6.369 -5.489 6.825 1.00 73.94 98 CYS A C 1
ATOM 745 O O . CYS A 1 98 ? 5.559 -6.085 7.529 1.00 73.94 98 CYS A O 1
ATOM 747 N N . LEU A 1 99 ? 7.615 -5.234 7.232 1.00 72.75 99 LEU A N 1
ATOM 748 C CA . LEU A 1 99 ? 8.103 -5.590 8.566 1.00 72.75 99 LEU A CA 1
ATOM 749 C C . LEU A 1 99 ? 7.765 -4.521 9.619 1.00 72.75 99 LEU A C 1
ATOM 751 O O . LEU A 1 99 ? 7.901 -4.758 10.822 1.00 72.75 99 LEU A O 1
ATOM 755 N N . MET A 1 100 ? 7.325 -3.345 9.171 1.00 68.94 100 MET A N 1
ATOM 756 C CA . MET A 1 100 ? 6.924 -2.240 10.029 1.00 68.94 100 MET A CA 1
ATOM 757 C C . MET A 1 100 ? 5.499 -2.462 10.536 1.00 68.94 100 MET A C 1
ATOM 759 O O . MET A 1 100 ? 4.520 -2.241 9.833 1.00 68.94 100 MET A O 1
ATOM 763 N N . ASN A 1 101 ? 5.395 -2.897 11.791 1.00 64.25 101 ASN A N 1
ATOM 764 C CA . ASN A 1 101 ? 4.115 -3.135 12.464 1.00 64.25 101 ASN A CA 1
ATOM 765 C C . ASN A 1 101 ? 3.419 -1.840 12.922 1.00 64.25 101 ASN A C 1
ATOM 767 O O . ASN A 1 101 ? 2.257 -1.877 13.319 1.00 64.25 101 ASN A O 1
ATOM 771 N N . ASP A 1 102 ? 4.112 -0.698 12.879 1.00 68.88 102 ASP A N 1
ATOM 772 C CA . ASP A 1 102 ? 3.569 0.586 13.307 1.00 68.88 102 ASP A CA 1
ATOM 773 C C . ASP A 1 102 ? 2.928 1.340 12.136 1.00 68.88 102 ASP A C 1
ATOM 775 O O . ASP A 1 102 ? 3.593 1.766 11.187 1.00 68.88 102 ASP A O 1
ATOM 779 N N . PHE A 1 103 ? 1.636 1.639 12.264 1.00 68.19 103 PHE A N 1
ATOM 780 C CA . PHE A 1 103 ? 0.888 2.472 11.318 1.00 68.19 103 PHE A CA 1
ATOM 781 C C . PHE A 1 103 ? 1.529 3.795 10.964 1.00 68.19 103 PHE A C 1
ATOM 783 O O . PHE A 1 103 ? 1.413 4.272 9.838 1.00 68.19 103 PHE A O 1
ATOM 790 N N . LYS A 1 104 ? 2.196 4.406 11.941 1.00 73.12 104 LYS A N 1
ATOM 791 C CA . LYS A 1 104 ? 2.851 5.693 11.756 1.00 73.12 104 LYS A CA 1
ATOM 792 C C . LYS A 1 104 ? 3.937 5.602 10.685 1.00 73.12 104 LYS A C 1
ATOM 794 O O . LYS A 1 104 ? 4.101 6.534 9.906 1.00 73.12 104 LYS A O 1
ATOM 799 N N . GLN A 1 105 ? 4.663 4.489 10.633 1.00 76.69 105 GLN A N 1
ATOM 800 C CA . GLN A 1 105 ? 5.715 4.288 9.643 1.00 76.69 105 GLN A CA 1
ATOM 801 C C . GLN A 1 105 ? 5.115 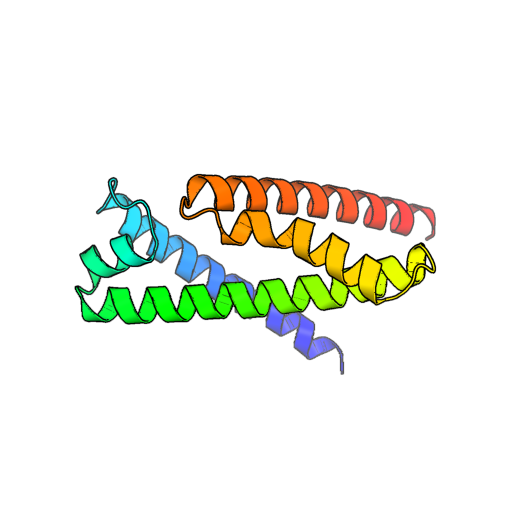4.023 8.261 1.00 76.69 105 GLN A C 1
ATOM 803 O O . GLN A 1 105 ? 5.541 4.643 7.287 1.00 76.69 105 GLN A O 1
ATOM 808 N N . LEU A 1 106 ? 4.061 3.206 8.191 1.00 78.31 106 LEU A N 1
ATOM 809 C CA . LEU A 1 106 ? 3.341 2.950 6.943 1.00 78.31 106 LEU A CA 1
ATOM 810 C C . LEU A 1 106 ? 2.708 4.234 6.368 1.00 78.31 106 LEU A C 1
ATOM 812 O O . LEU A 1 106 ? 2.788 4.481 5.165 1.00 78.31 106 LEU A O 1
ATOM 816 N N . ALA A 1 107 ? 2.163 5.103 7.225 1.00 83.12 107 ALA A N 1
ATOM 817 C CA . ALA A 1 107 ? 1.619 6.402 6.831 1.00 83.12 107 ALA A CA 1
ATOM 818 C C . ALA A 1 107 ? 2.700 7.347 6.279 1.00 83.12 107 ALA A C 1
ATOM 820 O O . ALA A 1 107 ? 2.475 8.004 5.264 1.00 83.12 107 ALA A O 1
ATOM 821 N N . ILE A 1 108 ? 3.890 7.387 6.892 1.00 84.75 108 ILE A N 1
ATOM 822 C CA . ILE A 1 108 ? 5.024 8.180 6.382 1.00 84.75 108 ILE A CA 1
ATOM 823 C C . ILE A 1 108 ? 5.445 7.689 4.990 1.00 84.75 108 ILE A C 1
ATOM 825 O O . ILE A 1 108 ? 5.632 8.507 4.088 1.00 84.75 108 ILE A O 1
ATOM 829 N N . VAL A 1 109 ? 5.545 6.370 4.794 1.00 85.81 109 VAL A N 1
ATOM 830 C CA . VAL A 1 109 ? 5.856 5.773 3.482 1.00 85.81 109 VAL A CA 1
ATOM 831 C C . VAL A 1 109 ? 4.780 6.132 2.452 1.00 85.81 109 VAL A C 1
ATOM 833 O O . VAL A 1 109 ? 5.109 6.507 1.327 1.00 85.81 109 VAL A O 1
ATOM 836 N N . SER A 1 110 ? 3.500 6.104 2.836 1.00 87.56 110 SER A N 1
ATOM 837 C CA . SER A 1 110 ? 2.404 6.510 1.951 1.00 87.56 110 SER A CA 1
ATOM 838 C C . SER A 1 110 ? 2.475 7.991 1.565 1.00 87.56 110 SER A C 1
ATOM 840 O O . SER A 1 110 ? 2.272 8.315 0.396 1.00 87.56 110 SER A O 1
ATOM 842 N N . ILE A 1 111 ? 2.771 8.898 2.504 1.00 90.94 111 ILE A N 1
ATOM 843 C CA . ILE A 1 111 ? 2.921 10.337 2.214 1.00 90.94 111 ILE A CA 1
ATOM 844 C C . ILE A 1 111 ? 4.067 10.558 1.226 1.00 90.94 111 ILE A C 1
ATOM 846 O O . ILE A 1 111 ? 3.911 11.313 0.265 1.00 90.94 111 ILE A O 1
ATOM 850 N N . LEU A 1 112 ? 5.192 9.867 1.424 1.00 89.75 112 LEU A N 1
ATOM 851 C CA . LEU A 1 112 ? 6.318 9.914 0.496 1.00 89.75 112 LEU A CA 1
ATOM 852 C C . LEU A 1 112 ? 5.898 9.454 -0.909 1.00 89.75 112 LEU A C 1
ATOM 854 O O . LEU A 1 112 ? 6.187 10.143 -1.884 1.00 89.75 112 LEU A O 1
ATOM 858 N N . GLY A 1 113 ? 5.153 8.350 -1.010 1.00 86.56 113 GLY A N 1
ATOM 859 C CA . GLY A 1 113 ? 4.629 7.849 -2.283 1.00 86.56 113 GLY A CA 1
ATOM 860 C C . GLY A 1 113 ? 3.687 8.834 -2.983 1.00 86.56 113 GLY A C 1
ATOM 861 O O . GLY A 1 113 ? 3.806 9.044 -4.191 1.00 86.56 113 GLY A O 1
ATOM 862 N N . ILE A 1 114 ? 2.795 9.494 -2.235 1.00 92.25 114 ILE A N 1
ATOM 863 C CA . ILE A 1 114 ? 1.901 10.530 -2.777 1.00 92.25 114 ILE A CA 1
ATOM 864 C C . ILE A 1 114 ? 2.716 11.712 -3.310 1.00 92.25 114 ILE A C 1
ATOM 866 O O . ILE A 1 114 ? 2.459 12.170 -4.423 1.00 92.25 114 ILE A O 1
ATOM 870 N N . LEU A 1 115 ? 3.719 12.178 -2.560 1.00 93.25 115 LEU A N 1
ATOM 871 C CA . LEU A 1 115 ? 4.608 13.256 -3.002 1.00 93.25 115 LEU A CA 1
ATOM 872 C C . LEU A 1 115 ? 5.333 12.882 -4.297 1.00 93.25 115 LEU A C 1
ATOM 874 O O . LEU A 1 115 ? 5.327 13.666 -5.246 1.00 93.25 115 LEU A O 1
ATOM 878 N N . THR A 1 116 ? 5.894 11.673 -4.376 1.00 92.00 116 THR A N 1
ATOM 879 C CA . THR A 1 116 ? 6.527 11.171 -5.602 1.00 92.00 116 THR A CA 1
ATOM 880 C C . THR A 1 116 ? 5.542 11.153 -6.771 1.00 92.00 116 THR A C 1
ATOM 882 O O . THR A 1 116 ? 5.871 11.643 -7.850 1.00 92.00 116 THR A O 1
ATOM 885 N N . ASN A 1 117 ? 4.322 10.655 -6.565 1.00 92.50 117 ASN A N 1
ATOM 886 C CA . ASN A 1 117 ? 3.308 10.608 -7.616 1.00 92.50 117 ASN A CA 1
ATOM 887 C C . ASN A 1 117 ? 2.899 12.011 -8.095 1.00 92.50 117 ASN A C 1
ATOM 889 O O . ASN A 1 117 ? 2.784 12.240 -9.295 1.00 92.50 117 ASN A O 1
ATOM 893 N N . MET A 1 118 ? 2.743 12.973 -7.181 1.00 94.69 118 MET A N 1
ATOM 894 C CA . MET A 1 118 ? 2.435 14.367 -7.529 1.00 94.69 118 MET A CA 1
ATOM 895 C C . MET A 1 118 ? 3.540 15.001 -8.381 1.00 94.69 118 MET A C 1
ATOM 897 O O . MET A 1 118 ? 3.243 15.687 -9.359 1.00 94.69 118 MET A O 1
ATOM 901 N N . VAL A 1 119 ? 4.810 14.734 -8.057 1.00 94.81 119 VAL A N 1
ATOM 902 C CA . VAL A 1 119 ? 5.954 15.202 -8.857 1.00 94.81 119 VAL A CA 1
ATOM 903 C C . VAL A 1 119 ? 5.929 14.585 -10.257 1.00 94.81 119 VAL A C 1
ATOM 905 O O . VAL A 1 119 ? 6.053 15.312 -11.241 1.00 94.81 119 VAL A O 1
ATOM 908 N N . VAL A 1 120 ? 5.722 13.268 -10.366 1.00 93.56 120 VAL A N 1
ATOM 909 C CA . VAL A 1 120 ? 5.636 12.577 -11.665 1.00 93.56 120 VAL A CA 1
ATOM 910 C C . VAL A 1 120 ? 4.490 13.135 -12.508 1.00 93.56 120 VAL A C 1
ATOM 912 O O . VAL A 1 120 ? 4.700 13.455 -13.677 1.00 93.56 120 VAL A O 1
ATOM 915 N N . LEU A 1 121 ? 3.304 13.319 -11.921 1.00 93.44 121 LEU A N 1
ATOM 916 C CA . LEU A 1 121 ? 2.161 13.924 -12.607 1.00 93.44 121 LEU A CA 1
ATOM 917 C C . LEU A 1 121 ? 2.479 15.342 -13.095 1.00 93.44 121 LEU A C 1
ATOM 919 O O . LEU A 1 121 ? 2.165 15.670 -14.237 1.00 93.44 121 LEU A O 1
ATOM 923 N N . GLY A 1 122 ? 3.143 16.160 -12.275 1.00 93.12 122 GLY A N 1
ATOM 924 C CA . GLY A 1 122 ? 3.574 17.502 -12.666 1.00 93.12 122 GLY A CA 1
ATOM 925 C C . GLY A 1 122 ? 4.524 17.497 -13.867 1.00 93.12 122 GLY A C 1
ATOM 926 O O . GLY A 1 122 ? 4.325 18.265 -14.807 1.00 93.12 122 GLY A O 1
ATOM 927 N N . ILE A 1 123 ? 5.511 16.594 -13.878 1.00 93.38 123 ILE A N 1
ATOM 928 C CA . ILE A 1 123 ? 6.449 16.439 -15.002 1.00 93.38 123 ILE A CA 1
ATOM 929 C C . ILE A 1 123 ? 5.708 16.001 -16.269 1.00 93.38 123 ILE A C 1
ATOM 931 O O . ILE A 1 123 ? 5.915 16.583 -17.332 1.00 93.38 123 ILE A O 1
ATOM 935 N N . VAL A 1 124 ? 4.827 15.003 -16.167 1.00 94.12 124 VAL A N 1
ATOM 936 C CA . VAL A 1 124 ? 4.068 14.481 -17.314 1.00 94.12 124 VAL A CA 1
ATOM 937 C C . VAL A 1 124 ? 3.141 15.544 -17.899 1.00 94.12 124 VAL A C 1
ATOM 939 O O . VAL A 1 124 ? 3.102 15.707 -19.116 1.00 94.12 124 VAL A O 1
ATOM 942 N N . LEU A 1 125 ? 2.428 16.296 -17.056 1.00 92.25 125 LEU A N 1
ATOM 943 C CA . LEU A 1 125 ? 1.562 17.388 -17.506 1.00 92.25 125 LEU A CA 1
ATOM 944 C C . LEU A 1 125 ? 2.369 18.512 -18.159 1.00 92.25 125 LEU A C 1
ATOM 946 O O . LEU A 1 125 ? 1.967 19.014 -19.206 1.00 92.25 125 LEU A O 1
ATOM 950 N N . GLY A 1 126 ? 3.521 18.870 -17.587 1.00 90.19 126 GLY A N 1
ATOM 951 C CA . GLY A 1 126 ? 4.425 19.861 -18.169 1.00 90.19 126 GLY A CA 1
ATOM 952 C C . GLY A 1 126 ? 4.930 19.443 -19.551 1.00 90.19 126 GLY A C 1
ATOM 953 O O . GLY A 1 126 ? 4.790 20.200 -20.508 1.00 90.19 126 GLY A O 1
ATOM 954 N N . LEU A 1 127 ? 5.442 18.215 -19.680 1.00 90.69 127 LEU A N 1
ATOM 955 C CA . LEU A 1 127 ? 5.900 17.672 -20.963 1.00 90.69 127 LEU A CA 1
ATOM 956 C C . LEU A 1 127 ? 4.760 17.577 -21.985 1.00 90.69 127 LEU A C 1
ATOM 958 O O . LEU A 1 127 ? 4.941 17.954 -23.145 1.00 90.69 127 LEU A O 1
ATOM 962 N N . GLY A 1 128 ? 3.580 17.126 -21.555 1.00 87.44 128 GLY A N 1
ATOM 963 C CA . GLY A 1 128 ? 2.388 17.039 -22.397 1.00 87.44 128 GLY A CA 1
ATOM 964 C C . GLY A 1 128 ? 1.921 18.398 -22.921 1.00 87.44 128 GLY A C 1
ATOM 965 O O . GLY A 1 128 ? 1.542 18.498 -24.079 1.00 87.44 128 GLY A O 1
ATOM 966 N N . LEU A 1 129 ? 2.010 19.456 -22.111 1.00 85.19 129 LEU A N 1
ATOM 967 C CA . LEU A 1 129 ? 1.673 20.823 -22.526 1.00 85.19 129 LEU A CA 1
ATOM 968 C C . LEU A 1 129 ? 2.719 21.443 -23.463 1.00 85.19 129 LEU A C 1
ATOM 970 O O . LEU A 1 129 ? 2.363 22.278 -24.281 1.00 85.19 129 LEU A O 1
ATOM 974 N N . THR A 1 130 ? 3.996 21.060 -23.353 1.00 83.88 130 THR A N 1
ATOM 975 C CA . THR A 1 130 ? 5.067 21.568 -24.238 1.00 83.88 130 THR A CA 1
ATOM 976 C C . THR A 1 130 ? 5.177 20.846 -25.583 1.00 83.88 130 THR A C 1
ATOM 978 O O . THR A 1 130 ? 5.847 21.344 -26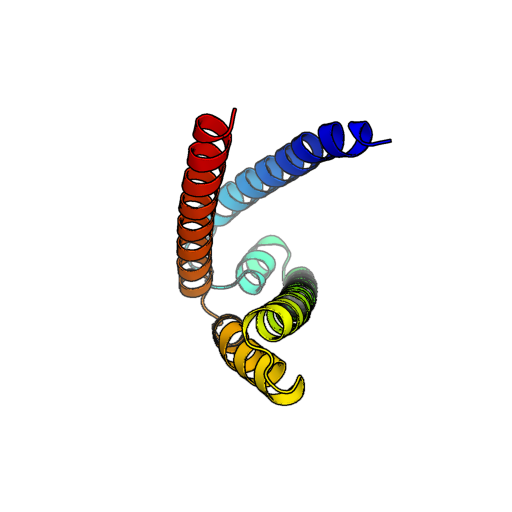.482 1.00 83.88 130 THR A O 1
ATOM 981 N N . THR A 1 131 ? 4.584 19.655 -25.707 1.00 70.81 131 THR A N 1
ATOM 982 C CA . THR A 1 131 ? 4.628 18.821 -26.926 1.00 70.81 131 THR A CA 1
ATOM 983 C C . THR A 1 131 ? 3.359 18.920 -27.783 1.00 70.81 131 THR A C 1
ATOM 985 O O . THR A 1 131 ? 3.329 18.346 -28.873 1.00 70.81 131 THR A O 1
ATOM 988 N N . LEU A 1 132 ? 2.346 19.650 -27.302 1.00 54.97 132 LEU A N 1
ATOM 989 C CA . LEU A 1 132 ? 1.114 20.045 -27.999 1.00 54.97 132 LEU A CA 1
ATOM 990 C C . LEU A 1 132 ? 1.274 21.440 -28.613 1.00 54.97 132 LEU A C 1
ATOM 992 O O . LEU A 1 132 ? 0.749 21.634 -29.731 1.00 54.97 132 LEU A O 1
#